Protein AF-A0A7C4J612-F1 (afdb_monomer)

Nearest PDB structures (foldseek):
  5kax-assembly1_A  TM=9.156E-01  e=4.003E-08  Chlorobaculum tepidum TLS
  6xl6-assembly1_H  TM=8.401E-01  e=2.993E-06  Escherichia coli
  2kcu-assembly1_A  TM=8.187E-01  e=3.960E-06  Chlorobaculum tepidum
  6wl5-assembly4_D  TM=8.523E-01  e=1.027E-05  Escherichia coli
  1xmb-assembly1_A  TM=2.206E-01  e=1.118E+00  Arabidopsis thaliana

Solvent-accessible surface area (backbone atoms only — not comparable to full-atom values): 7066 Å² total; per-residue (Å²): 134,87,76,68,66,46,79,42,83,41,75,61,36,36,24,44,31,36,77,50,73,44,29,65,89,48,40,71,60,54,50,54,51,52,52,51,55,50,51,56,47,37,58,75,69,72,53,52,73,54,55,70,71,51,74,47,72,79,55,87,44,61,75,58,25,40,34,39,41,34,32,32,26,65,59,86,56,86,56,60,94,73,39,36,55,52,60,50,77,50,46,82,42,78,47,67,78,81,88,73,63,77,92,66,44,60,68,51,53,54,52,41,54,51,51,47,66,78,72,106

Foldseek 3Di:
DDWDKDKDWDAKFKKKKFKAKAAQVCVVVVLVVRAVVQVVVCVVQVWAFPDDKDKDWPDDPNGITTIITTTGTPDFDCADDRIHMDMDHTDIDIDTDDDDDPVPCVVVVVNSVVVVVVVD

Secondary structure (DSSP, 8-state):
----EEEEEE--EEEEEEEEEE-GGGHHHHHHHHHHHHHHHHHHTT--B-S--EEEES---TTSEEEEEEEEBSS-----TT-EEEEEPPEEEEEE---S-GGG-HHHHHHHHHHHHHT-

Structure (mmCIF, N/CA/C/O backbone):
data_AF-A0A7C4J612-F1
#
_entry.id   AF-A0A7C4J612-F1
#
loop_
_atom_site.group_PDB
_atom_site.id
_atom_site.type_symbol
_atom_site.label_atom_id
_atom_site.label_alt_id
_atom_site.label_comp_id
_atom_site.label_asym_id
_atom_site.label_entity_id
_atom_site.label_seq_id
_atom_site.pdbx_PDB_ins_code
_atom_site.Cartn_x
_atom_site.Cartn_y
_atom_site.Cartn_z
_atom_site.occupancy
_atom_site.B_iso_or_equiv
_atom_site.auth_seq_id
_atom_site.auth_comp_id
_atom_site.auth_asym_id
_atom_site.auth_atom_id
_atom_site.pdbx_PDB_model_num
ATOM 1 N N . MET A 1 1 ? 7.933 5.008 -22.970 1.00 58.34 1 MET A N 1
ATOM 2 C CA . MET A 1 1 ? 7.679 5.836 -21.772 1.00 58.34 1 MET A CA 1
ATOM 3 C C . MET A 1 1 ? 8.985 5.878 -20.999 1.00 58.34 1 MET A C 1
ATOM 5 O O . MET A 1 1 ? 9.512 4.805 -20.741 1.00 58.34 1 MET A O 1
ATOM 9 N N . ASN A 1 2 ? 9.549 7.053 -20.709 1.00 79.31 2 ASN A N 1
ATOM 10 C CA . ASN A 1 2 ? 10.699 7.132 -19.802 1.00 79.31 2 ASN A CA 1
ATOM 11 C C . ASN A 1 2 ? 10.156 7.238 -18.381 1.00 79.31 2 ASN A C 1
ATOM 13 O O . ASN A 1 2 ? 9.515 8.232 -18.045 1.00 79.31 2 ASN A O 1
ATOM 17 N N . TYR A 1 3 ? 10.380 6.206 -17.575 1.00 89.88 3 TYR A N 1
ATOM 18 C CA . TYR A 1 3 ? 10.047 6.245 -16.159 1.00 89.88 3 TYR A CA 1
ATOM 19 C C . TYR A 1 3 ? 11.073 7.085 -15.410 1.00 89.88 3 TYR A C 1
ATOM 21 O O . TYR A 1 3 ? 12.276 6.861 -15.530 1.00 89.88 3 TYR A O 1
ATOM 29 N N . GLN A 1 4 ? 10.585 8.051 -14.639 1.00 91.44 4 GLN A N 1
ATOM 30 C CA . GLN A 1 4 ? 11.400 8.800 -13.693 1.00 91.44 4 GLN A CA 1
ATOM 31 C C . GLN A 1 4 ? 11.320 8.079 -12.351 1.00 91.44 4 GLN A C 1
ATOM 33 O O . GLN A 1 4 ? 10.266 8.069 -11.716 1.00 91.44 4 GLN A O 1
ATOM 38 N N . CYS A 1 5 ? 12.415 7.418 -11.981 1.00 94.62 5 CYS A N 1
ATOM 39 C CA . CYS A 1 5 ? 12.563 6.798 -10.671 1.00 94.62 5 CYS A CA 1
ATOM 40 C C . CYS A 1 5 ? 13.256 7.780 -9.726 1.00 94.62 5 CYS A C 1
ATOM 42 O O . CYS A 1 5 ? 14.137 8.530 -10.146 1.00 94.62 5 CYS A O 1
ATOM 44 N N . GLU A 1 6 ? 12.868 7.764 -8.459 1.00 95.00 6 GLU A N 1
ATOM 45 C CA . GLU A 1 6 ? 13.437 8.635 -7.432 1.00 95.00 6 GLU A CA 1
ATOM 46 C C . GLU A 1 6 ? 13.484 7.926 -6.078 1.00 95.00 6 GLU A C 1
ATOM 48 O O . GLU A 1 6 ? 12.622 7.096 -5.777 1.00 95.00 6 GLU A O 1
ATOM 53 N N . ILE A 1 7 ? 14.472 8.271 -5.250 1.00 94.56 7 ILE A N 1
ATOM 54 C CA . ILE A 1 7 ? 14.498 7.890 -3.836 1.00 94.56 7 ILE A CA 1
ATOM 55 C C . ILE A 1 7 ? 13.742 8.948 -3.037 1.00 94.56 7 ILE A C 1
ATOM 57 O O . ILE A 1 7 ? 14.025 10.140 -3.14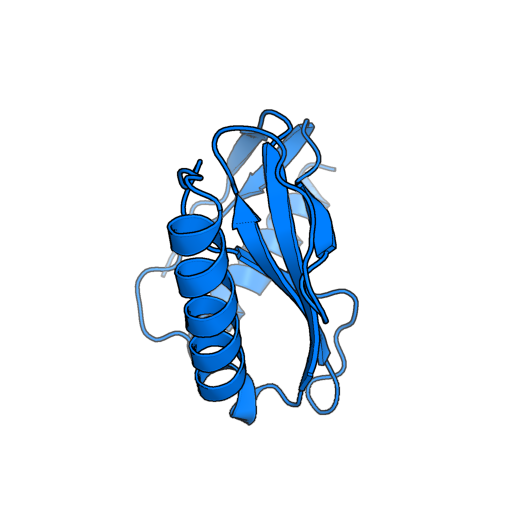8 1.00 94.56 7 ILE A O 1
ATOM 61 N N . LYS A 1 8 ? 12.809 8.505 -2.198 1.00 93.50 8 LYS A N 1
ATOM 62 C CA . LYS A 1 8 ? 12.090 9.349 -1.245 1.00 93.50 8 LYS A CA 1
ATOM 63 C C . LYS A 1 8 ? 12.287 8.843 0.167 1.00 93.50 8 LYS A C 1
ATOM 65 O O . LYS A 1 8 ? 12.385 7.641 0.395 1.00 93.50 8 LYS A O 1
ATOM 70 N N . GLU A 1 9 ? 12.294 9.770 1.113 1.00 94.25 9 GLU A N 1
ATOM 71 C CA . GLU A 1 9 ? 12.140 9.438 2.521 1.00 94.25 9 GLU A CA 1
ATOM 72 C C . GLU A 1 9 ? 10.646 9.324 2.839 1.00 94.25 9 GLU A C 1
ATOM 74 O O . GLU A 1 9 ? 9.855 10.220 2.535 1.00 94.25 9 GLU A O 1
ATOM 79 N N . GLN A 1 10 ? 10.252 8.201 3.429 1.00 93.00 10 GLN A N 1
ATOM 80 C CA . GLN A 1 10 ? 8.888 7.928 3.855 1.00 93.00 10 GLN A CA 1
ATOM 81 C C . GLN A 1 10 ? 8.867 7.725 5.368 1.00 93.00 10 GLN A C 1
ATOM 83 O O . GLN A 1 10 ? 9.645 6.948 5.914 1.00 93.00 10 GLN A O 1
ATOM 88 N N . ALA A 1 11 ? 7.953 8.404 6.060 1.00 94.00 11 ALA A N 1
ATOM 89 C CA . ALA A 1 11 ? 7.691 8.122 7.465 1.00 94.00 11 ALA A CA 1
ATOM 90 C C . ALA A 1 11 ? 6.956 6.781 7.615 1.00 94.00 11 ALA A C 1
ATOM 92 O O . ALA A 1 11 ? 6.136 6.416 6.765 1.00 94.00 11 ALA A O 1
ATOM 93 N N . ALA A 1 12 ? 7.215 6.077 8.720 1.00 95.50 12 ALA A N 1
ATOM 94 C CA . ALA A 1 12 ? 6.454 4.884 9.071 1.00 95.50 12 ALA A CA 1
ATOM 95 C C . ALA A 1 12 ? 4.969 5.235 9.237 1.00 95.50 12 ALA A C 1
ATOM 97 O O . ALA A 1 12 ? 4.630 6.254 9.841 1.00 95.50 12 ALA A O 1
ATOM 98 N N . GLN A 1 13 ? 4.088 4.391 8.703 1.00 96.38 13 GLN A N 1
ATOM 99 C CA . GLN A 1 13 ? 2.642 4.620 8.715 1.00 96.38 13 GLN A CA 1
ATOM 100 C C . GLN A 1 13 ? 1.935 3.399 9.294 1.00 96.38 13 GLN A C 1
ATOM 102 O O . GLN A 1 13 ? 2.173 2.300 8.794 1.00 96.38 13 GLN A O 1
ATOM 107 N N . PRO A 1 14 ? 1.068 3.546 10.312 1.00 97.88 14 PRO A N 1
ATOM 108 C CA . PRO A 1 14 ? 0.253 2.432 10.774 1.00 97.88 14 PRO A CA 1
ATOM 109 C C . PRO A 1 14 ? -0.734 2.032 9.676 1.00 97.88 14 PRO A C 1
ATOM 111 O O . PRO A 1 14 ? -1.259 2.880 8.952 1.00 97.88 14 PRO A O 1
ATOM 114 N N . THR A 1 15 ? -0.990 0.736 9.551 1.00 98.44 15 THR A N 1
ATOM 115 C CA . THR A 1 15 ? -1.865 0.183 8.517 1.00 98.44 15 THR A CA 1
ATOM 116 C C . THR A 1 15 ? -2.912 -0.743 9.102 1.00 98.44 15 THR A C 1
ATOM 118 O O . THR A 1 15 ? -2.740 -1.321 10.177 1.00 98.44 15 THR A O 1
ATOM 121 N N . LEU A 1 16 ? -3.989 -0.917 8.342 1.00 98.56 16 LEU A N 1
ATOM 122 C CA . LEU A 1 16 ? -4.820 -2.108 8.402 1.00 98.56 16 LEU A CA 1
ATOM 123 C C . LEU A 1 16 ? -4.710 -2.833 7.068 1.00 98.56 16 LEU A C 1
ATOM 125 O O . LEU A 1 16 ? -4.852 -2.213 6.010 1.00 98.56 16 LEU A O 1
ATOM 129 N N . SER A 1 17 ? -4.464 -4.135 7.121 1.00 98.50 17 SER A N 1
ATOM 130 C CA . SER A 1 17 ? -4.268 -4.951 5.929 1.00 98.50 17 SER A CA 1
ATOM 131 C C . SER A 1 17 ? -4.817 -6.363 6.099 1.00 98.50 17 SER A C 1
ATOM 133 O O . SER A 1 17 ? -5.092 -6.837 7.205 1.00 98.50 17 SER A O 1
ATOM 135 N N . ILE A 1 18 ? -5.004 -7.039 4.969 1.00 98.50 18 ILE A N 1
ATOM 136 C CA . ILE A 1 18 ? -5.306 -8.464 4.895 1.00 98.50 18 ILE A CA 1
ATOM 137 C C . ILE A 1 18 ? -4.186 -9.122 4.097 1.00 98.50 18 ILE A C 1
ATOM 139 O O . ILE A 1 18 ? -3.864 -8.686 2.988 1.00 98.50 18 ILE A O 1
ATOM 143 N N . ARG A 1 19 ? -3.619 -10.196 4.654 1.00 97.94 19 ARG A N 1
ATOM 144 C CA . ARG A 1 19 ? -2.678 -11.060 3.940 1.00 97.94 19 ARG A CA 1
ATOM 145 C C . ARG A 1 19 ? -3.427 -12.195 3.255 1.00 97.94 19 ARG A C 1
ATOM 147 O O . ARG A 1 19 ? -4.213 -12.893 3.898 1.00 97.94 19 ARG A O 1
ATOM 154 N N . THR A 1 20 ? -3.208 -12.364 1.959 1.00 97.12 20 THR A N 1
ATOM 155 C CA . THR A 1 20 ? -3.915 -13.340 1.122 1.00 97.12 20 THR A CA 1
ATOM 156 C C . THR A 1 20 ? -3.009 -13.880 0.024 1.00 97.12 20 THR A C 1
ATOM 158 O O . THR A 1 20 ? -1.918 -13.361 -0.199 1.00 97.12 20 THR A O 1
ATOM 161 N N . ARG A 1 21 ? -3.481 -14.919 -0.672 1.00 97.50 21 ARG A N 1
ATOM 162 C CA . ARG A 1 21 ? -2.866 -15.405 -1.904 1.00 97.50 21 ARG A CA 1
ATOM 163 C C . ARG A 1 21 ? -3.813 -15.343 -3.091 1.00 97.50 21 ARG A C 1
ATOM 165 O O . ARG A 1 21 ? -5.015 -15.542 -2.905 1.00 97.50 21 ARG A O 1
ATOM 172 N N . ALA A 1 22 ? -3.287 -15.023 -4.271 1.00 96.38 22 ALA A N 1
ATOM 173 C CA . ALA A 1 22 ? -4.053 -14.966 -5.518 1.00 96.38 22 ALA A CA 1
ATOM 174 C C . ALA A 1 22 ? -3.145 -15.038 -6.756 1.00 96.38 22 ALA A C 1
ATOM 176 O O . ALA A 1 22 ? -2.004 -14.584 -6.720 1.00 96.38 22 ALA A O 1
ATOM 177 N N . ALA A 1 23 ? -3.675 -15.527 -7.878 1.00 95.31 23 ALA A N 1
ATOM 178 C CA . ALA A 1 23 ? -3.010 -15.387 -9.169 1.00 95.31 23 ALA A CA 1
ATOM 179 C C . ALA A 1 23 ? -3.084 -13.933 -9.668 1.00 95.31 23 ALA A C 1
ATOM 181 O O . ALA A 1 23 ? -4.027 -13.197 -9.360 1.00 95.31 23 ALA A O 1
ATOM 182 N N . VAL A 1 24 ? -2.123 -13.525 -10.500 1.00 91.06 24 VAL A N 1
ATOM 183 C CA . VAL A 1 24 ? -2.019 -12.154 -11.035 1.00 91.06 24 VAL A CA 1
ATOM 184 C C . VAL A 1 24 ? -3.293 -11.692 -11.761 1.00 91.06 24 VAL A C 1
ATOM 186 O O . VAL A 1 24 ? -3.691 -10.531 -11.673 1.00 91.06 24 VAL A O 1
ATOM 189 N N . GLN A 1 25 ? -3.971 -12.614 -12.444 1.00 91.19 25 GLN A N 1
ATOM 190 C CA . GLN A 1 25 ? -5.214 -12.364 -13.180 1.00 91.19 25 GLN A CA 1
ATOM 191 C C . GLN A 1 25 ? -6.416 -12.047 -12.274 1.00 91.19 25 GLN A C 1
ATOM 193 O O . GLN A 1 25 ? -7.335 -11.351 -12.703 1.00 91.19 25 GLN A O 1
ATOM 198 N N . ASP A 1 26 ? -6.384 -12.504 -11.020 1.00 93.94 26 ASP A N 1
ATOM 199 C CA . ASP A 1 26 ? -7.472 -12.344 -10.053 1.00 93.94 26 ASP A CA 1
ATOM 200 C C . ASP A 1 26 ? -7.275 -11.106 -9.160 1.00 93.94 26 ASP A C 1
ATOM 202 O O . ASP A 1 26 ? -8.179 -10.721 -8.411 1.00 93.94 26 ASP A O 1
ATOM 206 N N . LEU A 1 27 ? -6.116 -10.435 -9.259 1.00 91.88 27 LEU A N 1
ATOM 207 C CA . LEU A 1 27 ? -5.770 -9.269 -8.440 1.00 91.88 27 LEU A CA 1
ATOM 208 C C . LEU A 1 27 ? -6.827 -8.161 -8.460 1.00 91.88 27 LEU A C 1
ATOM 210 O O . LEU A 1 27 ? -7.153 -7.681 -7.374 1.00 91.88 27 LEU A O 1
ATOM 214 N N . PRO A 1 28 ? -7.411 -7.752 -9.608 1.00 91.19 28 PRO A N 1
ATOM 215 C CA . PRO A 1 28 ? -8.408 -6.682 -9.605 1.00 91.19 28 PRO A CA 1
ATOM 216 C C . PRO A 1 28 ? -9.620 -7.011 -8.725 1.00 91.19 28 PRO A C 1
ATOM 218 O O . PRO A 1 28 ? -10.116 -6.152 -7.996 1.00 91.19 28 PRO A O 1
ATOM 221 N N . GLN A 1 29 ? -10.070 -8.269 -8.754 1.00 94.25 29 GLN A N 1
ATOM 222 C CA . GLN A 1 29 ? -11.193 -8.732 -7.949 1.00 94.25 29 GLN A CA 1
ATOM 223 C C . GLN A 1 29 ? -10.809 -8.833 -6.469 1.00 94.25 29 GLN A C 1
ATOM 225 O O . GLN A 1 29 ? -11.528 -8.308 -5.617 1.00 94.25 29 GLN A O 1
ATOM 230 N N . VAL A 1 30 ? -9.676 -9.472 -6.160 1.00 95.50 30 VAL A N 1
ATOM 231 C CA . VAL A 1 30 ? -9.207 -9.660 -4.778 1.00 95.50 30 VAL A CA 1
ATOM 232 C C . VAL A 1 30 ? -8.945 -8.315 -4.099 1.00 95.50 30 VAL A C 1
ATOM 234 O O . VAL A 1 30 ? -9.408 -8.092 -2.982 1.00 95.50 30 VAL A O 1
ATOM 237 N N . MET A 1 31 ? -8.268 -7.388 -4.781 1.00 95.00 31 MET A N 1
ATOM 238 C CA . MET A 1 31 ? -8.003 -6.047 -4.258 1.00 95.00 31 MET A CA 1
ATOM 239 C C . MET A 1 31 ? -9.296 -5.276 -4.001 1.00 95.00 31 MET A C 1
ATOM 241 O O . MET A 1 31 ? -9.459 -4.718 -2.921 1.00 95.00 31 MET A O 1
ATOM 245 N N . GLY A 1 32 ? -10.244 -5.286 -4.946 1.00 95.44 32 GLY A N 1
ATOM 246 C CA . GLY A 1 32 ? -11.532 -4.610 -4.770 1.00 95.44 32 GLY A CA 1
ATOM 247 C C . GLY A 1 32 ? -12.310 -5.121 -3.552 1.00 95.44 32 GLY A C 1
ATOM 248 O O . GLY A 1 32 ? -12.842 -4.324 -2.779 1.00 95.44 32 GLY A O 1
ATOM 249 N N . GLN A 1 33 ? -12.324 -6.441 -3.340 1.00 96.50 33 GLN A N 1
ATOM 250 C CA . GLN A 1 33 ? -12.960 -7.058 -2.174 1.00 96.50 33 GLN A CA 1
ATOM 251 C C . GLN A 1 33 ? -12.272 -6.659 -0.864 1.00 96.50 33 GLN A C 1
ATOM 253 O O . GLN A 1 33 ? -12.944 -6.206 0.063 1.00 96.50 33 GLN A O 1
ATOM 258 N N . VAL A 1 34 ? -10.941 -6.780 -0.795 1.00 97.44 34 VAL A N 1
ATOM 259 C CA . VAL A 1 34 ? -10.170 -6.441 0.411 1.00 97.44 34 VAL A CA 1
ATOM 260 C C . VAL A 1 34 ? -10.289 -4.955 0.747 1.00 97.44 34 VAL A C 1
ATOM 262 O O . VAL A 1 34 ? -10.485 -4.606 1.911 1.00 97.44 34 VAL A O 1
ATOM 265 N N . PHE A 1 35 ? -10.225 -4.070 -0.252 1.00 97.31 35 PHE A N 1
ATOM 266 C CA . PHE A 1 35 ? -10.373 -2.638 -0.014 1.00 97.31 35 PHE A CA 1
ATOM 267 C C . PHE A 1 35 ? -11.754 -2.290 0.542 1.00 97.31 35 PHE A C 1
ATOM 269 O O . PHE A 1 35 ? -11.842 -1.493 1.473 1.00 97.31 35 PHE A O 1
ATOM 276 N N . GLY A 1 36 ? -12.816 -2.916 0.026 1.00 97.31 36 GLY A N 1
ATOM 277 C CA . GLY A 1 36 ? -14.166 -2.756 0.563 1.00 97.31 36 GLY A CA 1
ATOM 278 C C . GLY A 1 36 ? -14.291 -3.243 2.010 1.00 97.31 36 GLY A C 1
ATOM 279 O O . GLY A 1 36 ? -14.838 -2.523 2.844 1.00 97.31 36 GLY A O 1
ATOM 280 N N . GLU A 1 37 ? -13.743 -4.423 2.320 1.00 97.88 37 GLU A N 1
ATOM 281 C CA . GLU A 1 37 ? -13.764 -5.016 3.669 1.00 97.88 37 GLU A CA 1
ATOM 282 C C . GLU A 1 37 ? -13.074 -4.097 4.693 1.00 97.88 37 GLU A C 1
ATOM 284 O O . GLU A 1 37 ? -13.648 -3.768 5.734 1.00 97.88 37 GLU A O 1
ATOM 289 N N . ILE A 1 38 ? -11.870 -3.611 4.371 1.00 97.88 38 ILE A N 1
ATOM 290 C CA . ILE A 1 38 ? -11.114 -2.720 5.260 1.00 97.88 38 ILE A CA 1
ATOM 291 C C . ILE A 1 38 ? -11.801 -1.361 5.383 1.00 97.88 38 ILE A C 1
ATOM 293 O O . ILE A 1 38 ? -11.871 -0.821 6.486 1.00 97.88 38 ILE A O 1
ATOM 297 N N . ALA A 1 39 ? -12.337 -0.809 4.292 1.00 97.44 39 ALA A N 1
ATOM 298 C CA . ALA A 1 39 ? -12.976 0.498 4.342 1.00 97.44 39 ALA A CA 1
ATOM 299 C C . ALA A 1 39 ? -14.224 0.513 5.229 1.00 97.44 39 ALA A C 1
ATOM 301 O O . ALA A 1 39 ? -14.367 1.402 6.068 1.00 97.44 39 ALA A O 1
ATOM 302 N N . GLN A 1 40 ? -15.067 -0.514 5.111 1.00 97.69 40 GLN A N 1
ATOM 303 C CA . GLN A 1 40 ? -16.228 -0.690 5.984 1.00 97.69 40 GLN A CA 1
ATOM 304 C C . GLN A 1 40 ? -15.817 -0.847 7.451 1.00 97.69 40 GLN A C 1
ATOM 306 O O . GLN A 1 40 ? -16.480 -0.327 8.348 1.00 97.69 40 GLN A O 1
ATOM 311 N N . TYR A 1 41 ? -14.721 -1.561 7.714 1.00 98.19 41 TYR A N 1
ATOM 312 C CA . TYR A 1 41 ? -14.218 -1.724 9.072 1.00 98.19 41 TYR A CA 1
ATOM 313 C C . TYR A 1 41 ? -13.676 -0.416 9.663 1.00 98.19 41 TYR A C 1
ATOM 315 O O . TYR A 1 41 ? -14.030 -0.077 10.790 1.00 98.19 41 TYR A O 1
ATOM 323 N N . VAL A 1 42 ? -12.867 0.337 8.910 1.00 97.50 42 VAL A N 1
ATOM 324 C CA . VAL A 1 42 ? -12.332 1.639 9.348 1.00 97.50 42 VAL A CA 1
ATOM 325 C C . VAL A 1 42 ? -13.471 2.592 9.700 1.00 97.50 42 VAL A C 1
ATOM 327 O O . VAL A 1 42 ? -13.430 3.213 10.760 1.00 97.50 42 VAL A O 1
ATOM 330 N N . GLU A 1 43 ? -14.512 2.657 8.867 1.00 96.44 43 GLU A N 1
ATOM 331 C CA . GLU A 1 43 ? -15.704 3.468 9.132 1.00 96.44 43 GLU A CA 1
ATOM 332 C C . GLU A 1 43 ? -16.417 3.032 10.422 1.00 96.44 43 GLU A C 1
ATOM 334 O O . GLU A 1 43 ? -16.651 3.851 11.313 1.00 96.44 43 GLU A O 1
ATOM 339 N N . ARG A 1 44 ? -16.696 1.729 10.579 1.00 96.94 44 ARG A N 1
ATOM 340 C CA . ARG A 1 44 ? -17.330 1.169 11.788 1.00 96.94 44 ARG A CA 1
ATOM 341 C C . ARG A 1 44 ? -16.518 1.413 13.061 1.00 96.94 44 ARG A C 1
ATOM 343 O O . ARG A 1 44 ? -17.101 1.594 14.127 1.00 96.94 44 ARG A O 1
ATOM 350 N N . ALA A 1 45 ? -15.192 1.389 12.959 1.00 95.62 45 ALA A N 1
ATOM 351 C CA . ALA A 1 45 ? -14.278 1.622 14.070 1.00 95.62 45 ALA A CA 1
ATOM 352 C C . ALA A 1 45 ? -14.109 3.117 14.412 1.00 95.62 45 ALA A C 1
ATOM 354 O O . ALA A 1 45 ? -13.379 3.441 15.348 1.00 95.62 45 ALA A O 1
ATOM 355 N N . GLY A 1 46 ? -14.753 4.031 13.669 1.00 95.94 46 GLY A N 1
ATOM 356 C CA . GLY A 1 46 ? -14.584 5.479 13.835 1.00 95.94 46 GLY A CA 1
ATOM 357 C C . GLY A 1 46 ? -13.193 5.977 13.428 1.00 95.94 46 GLY A C 1
ATOM 358 O O . GLY A 1 46 ? -12.742 7.019 13.901 1.00 95.94 46 GLY A O 1
ATOM 359 N N . GLY A 1 47 ? -12.493 5.207 12.595 1.00 96.06 47 GLY A N 1
ATOM 360 C CA . GLY A 1 47 ? -11.150 5.502 12.124 1.00 96.06 47 GLY A CA 1
ATOM 361 C C . GLY A 1 47 ? -11.122 6.460 10.936 1.00 96.06 47 GLY A C 1
ATOM 362 O O . GLY A 1 47 ? -12.137 6.779 10.321 1.00 96.06 47 GLY A O 1
ATOM 363 N N . GLN A 1 48 ? -9.915 6.898 10.583 1.00 97.44 48 GLN A N 1
ATOM 364 C CA . GLN A 1 48 ? -9.656 7.714 9.399 1.00 97.44 48 GLN A CA 1
ATOM 365 C C . GLN A 1 48 ? -8.506 7.105 8.602 1.00 97.44 48 GLN A C 1
ATOM 367 O O . GLN A 1 48 ? -7.543 6.597 9.181 1.00 97.44 48 GLN A O 1
ATOM 372 N N . PHE A 1 49 ? -8.588 7.176 7.276 1.00 97.56 49 PHE A N 1
ATOM 373 C CA . PHE A 1 49 ? -7.474 6.791 6.416 1.00 97.56 49 PHE A CA 1
ATOM 374 C C . PHE A 1 49 ? -6.338 7.807 6.518 1.00 97.56 49 PHE A C 1
ATOM 376 O O . PHE A 1 49 ? -6.568 9.014 6.548 1.00 97.56 49 PHE A O 1
ATOM 383 N N . GLY A 1 50 ? -5.110 7.299 6.558 1.00 95.94 50 GLY A N 1
ATOM 384 C CA . GLY A 1 50 ? -3.882 8.094 6.571 1.00 95.94 50 GLY A CA 1
ATOM 385 C C . GLY A 1 50 ? -3.276 8.301 5.181 1.00 95.94 50 GLY A C 1
ATOM 386 O O . G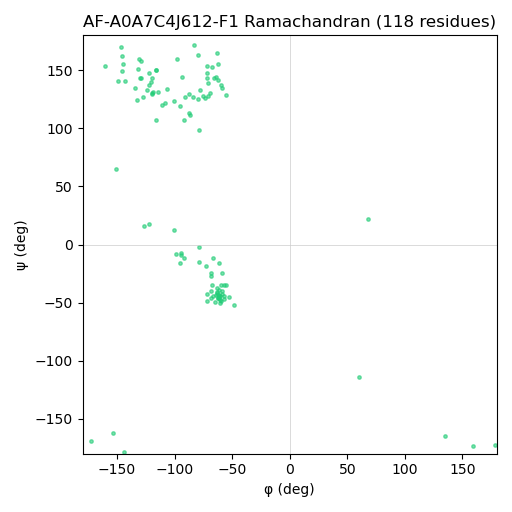LY A 1 50 ? -2.339 9.079 5.038 1.00 95.94 50 GLY A O 1
ATOM 387 N N . GLY A 1 51 ? -3.786 7.615 4.153 1.00 94.88 51 GLY A N 1
ATOM 388 C CA . GLY A 1 51 ? -3.232 7.676 2.805 1.00 94.88 51 GLY A CA 1
ATOM 389 C C . GLY A 1 51 ? -3.948 6.771 1.805 1.00 94.88 51 GLY A C 1
ATOM 390 O O . GLY A 1 51 ? -4.988 6.181 2.101 1.00 94.88 51 GLY A O 1
ATOM 391 N N . ALA A 1 52 ? -3.376 6.682 0.604 1.00 94.81 52 ALA A N 1
ATOM 392 C CA . ALA A 1 52 ? -3.864 5.822 -0.472 1.00 94.81 52 ALA A CA 1
ATOM 393 C C . ALA A 1 52 ? -3.699 4.325 -0.130 1.00 94.81 52 ALA A C 1
ATOM 395 O O . ALA A 1 52 ? -2.787 3.976 0.624 1.00 94.81 52 ALA A O 1
ATOM 396 N N . PRO A 1 53 ? -4.539 3.432 -0.689 1.00 96.69 53 PRO A N 1
ATOM 397 C CA . PRO A 1 53 ? -4.372 1.994 -0.512 1.00 96.69 53 PRO A CA 1
ATOM 398 C C . PRO A 1 53 ? -3.043 1.498 -1.086 1.00 96.69 53 PRO A C 1
ATOM 400 O O . PRO A 1 53 ? -2.498 2.078 -2.027 1.00 96.69 53 PRO A O 1
ATOM 403 N N . PHE A 1 54 ? -2.559 0.377 -0.558 1.00 96.56 54 PHE A N 1
ATOM 404 C CA . PHE A 1 54 ? -1.352 -0.290 -1.032 1.00 96.56 54 PHE A CA 1
ATOM 405 C C . PHE A 1 54 ? -1.578 -1.789 -1.250 1.00 96.56 54 PHE A C 1
ATOM 407 O O . PHE A 1 54 ? -2.487 -2.398 -0.680 1.00 96.56 54 PHE A O 1
ATOM 414 N N . ALA A 1 55 ? -0.698 -2.376 -2.060 1.00 95.75 55 ALA A N 1
ATOM 415 C CA . ALA A 1 55 ? -0.499 -3.812 -2.166 1.00 95.75 55 ALA A CA 1
ATOM 416 C C . ALA A 1 55 ? 1.006 -4.106 -2.104 1.00 95.75 55 ALA A C 1
ATOM 418 O O . ALA A 1 55 ? 1.777 -3.553 -2.890 1.00 95.75 55 ALA A O 1
ATOM 419 N N . ALA A 1 56 ? 1.417 -4.953 -1.166 1.00 95.56 56 ALA A N 1
ATOM 420 C CA . ALA A 1 56 ? 2.780 -5.438 -1.013 1.00 95.56 56 ALA A CA 1
ATOM 421 C C . ALA A 1 56 ? 2.866 -6.899 -1.466 1.00 95.56 56 ALA A C 1
ATOM 423 O O . ALA A 1 56 ? 2.026 -7.717 -1.097 1.00 95.56 56 ALA A O 1
ATOM 424 N N . TYR A 1 57 ? 3.888 -7.213 -2.258 1.00 94.81 57 TYR A N 1
ATOM 425 C CA . TYR A 1 57 ? 4.126 -8.534 -2.838 1.00 94.81 57 TYR A CA 1
ATOM 426 C C . TYR A 1 57 ? 5.325 -9.173 -2.130 1.00 94.81 57 TYR A C 1
ATOM 428 O O . TYR A 1 57 ? 6.412 -8.597 -2.128 1.00 94.81 57 TYR A O 1
ATOM 436 N N . TYR A 1 58 ? 5.138 -10.348 -1.527 1.00 95.50 58 TYR A N 1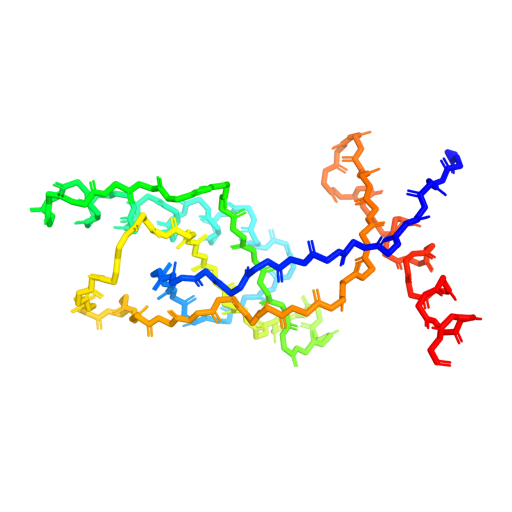
ATOM 437 C CA . TYR A 1 58 ? 6.184 -11.064 -0.777 1.00 95.50 58 TYR A CA 1
ATOM 438 C C . TYR A 1 58 ? 6.872 -12.170 -1.580 1.00 95.50 58 TYR A C 1
ATOM 440 O O . TYR A 1 58 ? 7.860 -12.744 -1.125 1.00 95.50 58 TYR A O 1
ATOM 448 N N . ASN A 1 59 ? 6.362 -12.480 -2.767 1.00 95.25 59 ASN A N 1
ATOM 449 C CA . ASN A 1 59 ? 6.958 -13.413 -3.713 1.00 95.25 59 ASN A CA 1
ATOM 450 C C . ASN A 1 59 ? 6.728 -12.921 -5.154 1.00 95.25 59 ASN A C 1
ATOM 452 O O . ASN A 1 59 ? 6.139 -11.866 -5.379 1.00 95.25 59 ASN A O 1
ATOM 456 N N . MET A 1 60 ? 7.207 -13.705 -6.123 1.00 89.38 60 MET A N 1
ATOM 457 C CA . MET A 1 60 ? 7.075 -13.434 -7.561 1.00 89.38 60 MET A CA 1
ATOM 458 C C . MET A 1 60 ? 6.373 -14.580 -8.311 1.00 89.38 60 MET A C 1
ATOM 460 O O . MET A 1 60 ? 6.494 -14.689 -9.530 1.00 89.38 60 MET A O 1
ATOM 464 N N . ASP A 1 61 ? 5.664 -15.461 -7.596 1.00 94.44 61 ASP A N 1
ATOM 465 C CA . ASP A 1 61 ? 4.898 -16.546 -8.217 1.00 94.44 61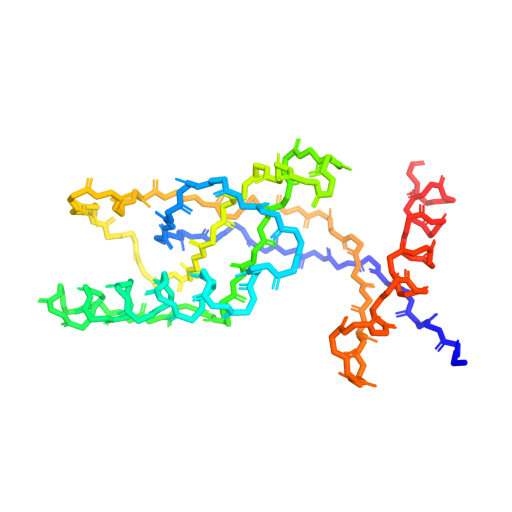 ASP A CA 1
ATOM 466 C C . ASP A 1 61 ? 3.583 -15.996 -8.776 1.00 94.44 61 ASP A C 1
ATOM 468 O O . ASP A 1 61 ? 2.615 -15.813 -8.046 1.00 94.44 61 ASP A O 1
ATOM 472 N N . MET A 1 62 ? 3.547 -15.727 -10.081 1.00 91.00 62 MET A N 1
ATOM 473 C CA . MET A 1 62 ? 2.402 -15.098 -10.753 1.00 91.00 62 MET A CA 1
ATOM 474 C C . MET A 1 62 ? 1.105 -15.919 -10.678 1.00 91.00 62 MET A C 1
ATOM 476 O O . MET A 1 62 ? 0.030 -15.367 -10.921 1.00 91.00 62 MET A O 1
ATOM 480 N N . GLN A 1 63 ? 1.185 -17.207 -10.336 1.00 95.50 63 GLN A N 1
ATOM 481 C CA . GLN A 1 63 ? 0.024 -18.080 -10.167 1.00 95.50 63 GLN A CA 1
ATOM 482 C C . GLN A 1 63 ? -0.436 -18.182 -8.703 1.00 95.50 63 GLN A C 1
ATOM 484 O O . GLN A 1 63 ? -1.564 -18.609 -8.467 1.00 95.50 63 GLN A O 1
ATOM 489 N N . ASP A 1 64 ? 0.399 -17.777 -7.741 1.00 96.62 64 ASP A N 1
ATOM 490 C CA . ASP A 1 64 ? 0.121 -17.827 -6.299 1.00 96.62 64 ASP A CA 1
ATOM 491 C C . ASP A 1 64 ? 0.879 -16.714 -5.547 1.00 96.62 64 ASP A C 1
ATOM 493 O O . ASP A 1 64 ? 1.790 -16.952 -4.745 1.00 96.62 64 ASP A O 1
ATOM 497 N N . LEU A 1 65 ? 0.535 -15.456 -5.832 1.00 96.94 65 LEU A N 1
ATOM 498 C CA . LEU A 1 65 ? 1.194 -14.303 -5.223 1.00 96.94 65 LEU A CA 1
ATOM 499 C C . LEU A 1 65 ? 0.830 -14.211 -3.739 1.00 96.94 65 LEU A C 1
ATOM 501 O O . LEU A 1 65 ? -0.348 -14.212 -3.403 1.00 96.94 65 LEU A O 1
ATOM 505 N N . ASP A 1 66 ? 1.821 -14.070 -2.858 1.00 97.88 66 ASP A N 1
ATOM 506 C CA . ASP A 1 66 ? 1.639 -13.746 -1.438 1.00 97.88 66 ASP A CA 1
ATOM 507 C C . ASP A 1 66 ? 1.568 -12.227 -1.280 1.00 97.88 66 ASP A C 1
ATOM 509 O O . ASP A 1 66 ? 2.545 -11.512 -1.519 1.00 97.88 66 ASP A O 1
ATOM 513 N N . LEU A 1 67 ? 0.381 -11.745 -0.921 1.00 96.69 67 LEU A N 1
ATOM 514 C CA . LEU A 1 67 ? -0.004 -10.344 -0.994 1.00 96.69 67 LEU A CA 1
ATOM 515 C C . LEU A 1 67 ? -0.427 -9.844 0.377 1.00 96.69 67 LEU A C 1
ATOM 517 O O . LEU A 1 67 ? -1.234 -10.480 1.054 1.00 96.69 67 LEU A O 1
ATOM 521 N N . GLU A 1 68 ? 0.013 -8.647 0.732 1.00 98.12 68 GLU A N 1
ATOM 522 C CA . GLU A 1 68 ? -0.622 -7.846 1.773 1.00 98.12 68 GLU A CA 1
ATOM 523 C C . GLU A 1 68 ? -1.292 -6.637 1.131 1.00 98.12 68 GLU A C 1
ATOM 525 O O . GLU A 1 68 ? -0.638 -5.828 0.479 1.00 98.12 68 GLU A O 1
ATOM 530 N N . ILE A 1 69 ? -2.606 -6.527 1.297 1.00 98.19 69 ILE A N 1
ATOM 531 C CA . ILE A 1 69 ? -3.421 -5.480 0.680 1.00 98.19 69 ILE A CA 1
ATOM 532 C C . ILE A 1 69 ? -4.081 -4.686 1.802 1.00 98.19 69 ILE A C 1
ATOM 534 O O . ILE A 1 69 ? -4.673 -5.276 2.709 1.00 98.19 69 ILE A O 1
ATOM 538 N N . GLY A 1 70 ? -3.982 -3.358 1.766 1.00 97.94 70 GLY A N 1
ATOM 539 C CA . GLY A 1 70 ? -4.473 -2.549 2.874 1.00 97.94 70 GLY A CA 1
ATOM 540 C C . GLY A 1 70 ? -4.477 -1.048 2.656 1.00 97.94 70 GLY A C 1
ATOM 541 O O . GLY A 1 70 ? -4.272 -0.552 1.550 1.00 97.94 70 GLY A O 1
ATOM 542 N N . PHE A 1 71 ? -4.711 -0.332 3.753 1.00 98.25 71 PHE A N 1
ATOM 543 C CA . PHE A 1 71 ? -4.684 1.125 3.821 1.00 98.25 71 PHE A CA 1
ATOM 544 C C . PHE A 1 71 ? -3.796 1.599 4.975 1.00 98.25 71 PHE A C 1
ATOM 546 O O . PHE A 1 71 ? -3.847 1.015 6.063 1.00 98.25 71 PHE A O 1
ATOM 553 N N . PRO A 1 72 ? -3.052 2.702 4.796 1.00 97.94 72 PRO A N 1
ATOM 554 C CA . PRO A 1 72 ? -2.589 3.509 5.912 1.00 97.94 72 PRO A CA 1
ATOM 555 C C . PRO A 1 72 ? -3.784 4.084 6.682 1.00 97.94 72 PRO A C 1
AT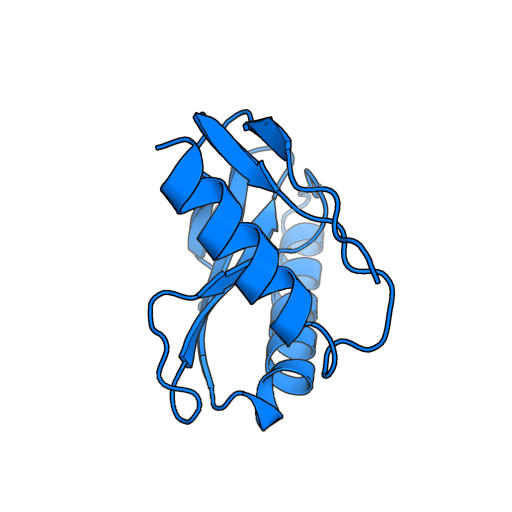OM 557 O O . PRO A 1 72 ? -4.773 4.522 6.086 1.00 97.94 72 PRO A O 1
ATOM 560 N N . VAL A 1 73 ? -3.682 4.133 8.006 1.00 98.12 73 VAL A N 1
ATOM 561 C CA . VAL A 1 73 ? -4.674 4.741 8.905 1.00 98.12 73 VAL A CA 1
ATOM 562 C C . VAL A 1 73 ? -4.054 5.929 9.640 1.00 98.12 73 VAL A C 1
ATOM 564 O O . VAL A 1 73 ? -2.848 5.971 9.856 1.00 98.12 73 VAL A O 1
ATOM 567 N N . ALA A 1 74 ? -4.857 6.931 9.997 1.00 97.00 74 ALA A N 1
ATOM 568 C CA . ALA A 1 74 ? -4.365 8.155 10.638 1.00 97.00 74 ALA A CA 1
ATOM 569 C C . ALA A 1 74 ? -3.839 7.908 12.065 1.00 97.00 74 ALA A C 1
ATOM 571 O O . ALA A 1 74 ? -2.970 8.629 12.550 1.00 97.00 74 ALA A O 1
ATOM 572 N N . ALA A 1 75 ? -4.355 6.872 12.729 1.00 96.31 75 ALA A N 1
ATOM 573 C CA . ALA A 1 75 ? -3.911 6.396 14.031 1.00 96.31 75 ALA A CA 1
ATOM 574 C C . ALA A 1 75 ? -4.025 4.863 14.088 1.00 96.31 75 ALA A C 1
ATOM 576 O O . ALA A 1 75 ? -4.848 4.301 13.361 1.00 96.31 75 ALA A O 1
ATOM 577 N N . PRO A 1 76 ? -3.239 4.173 14.937 1.00 96.62 76 PRO A N 1
ATOM 578 C CA . PRO A 1 76 ? -3.356 2.730 15.110 1.00 96.62 76 PRO A CA 1
ATOM 579 C C . PRO A 1 76 ? -4.781 2.316 15.491 1.00 96.62 76 PRO A C 1
ATOM 581 O O . PRO A 1 76 ? -5.353 2.833 16.450 1.00 96.62 76 PRO A O 1
ATOM 584 N N . LEU A 1 77 ? -5.329 1.355 14.753 1.00 96.19 77 LEU A N 1
ATOM 585 C CA . LEU A 1 77 ? -6.628 0.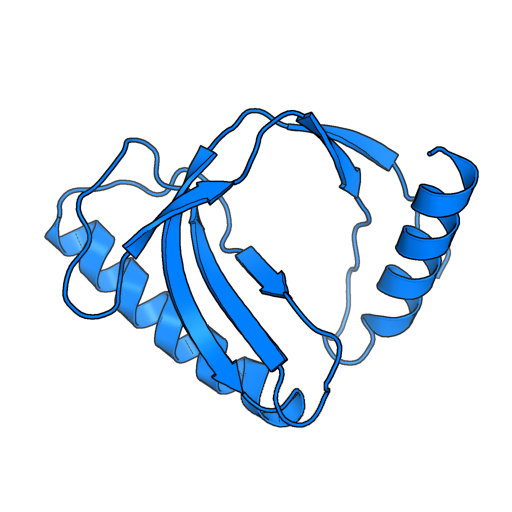742 15.017 1.00 96.19 77 LEU A CA 1
ATOM 586 C C . LEU A 1 77 ? -6.428 -0.745 15.331 1.00 96.19 77 LEU A C 1
ATOM 588 O O . LEU A 1 77 ? -5.477 -1.344 14.824 1.00 96.19 77 LEU A O 1
ATOM 592 N N . PRO A 1 78 ? -7.291 -1.367 16.154 1.00 96.62 78 PRO A N 1
ATOM 593 C CA . PRO A 1 78 ? -7.299 -2.820 16.285 1.00 96.62 78 PRO A CA 1
ATOM 594 C C . PRO A 1 78 ? -7.662 -3.484 14.945 1.00 96.62 78 PRO A C 1
ATOM 596 O O . PRO A 1 78 ? -8.148 -2.835 14.026 1.00 96.62 78 PRO A O 1
ATOM 599 N N . GLY A 1 79 ? -7.409 -4.787 14.826 1.00 96.00 79 GLY A N 1
ATOM 600 C CA . GLY A 1 79 ? -7.906 -5.594 13.708 1.00 96.00 79 GLY A CA 1
ATOM 601 C C . GLY A 1 79 ? -9.178 -6.356 14.080 1.00 96.00 79 GLY A C 1
ATOM 602 O O . GLY A 1 79 ? -9.426 -6.623 15.256 1.00 96.00 79 GLY A O 1
ATOM 603 N N . GLU A 1 80 ? -9.948 -6.774 13.077 1.00 96.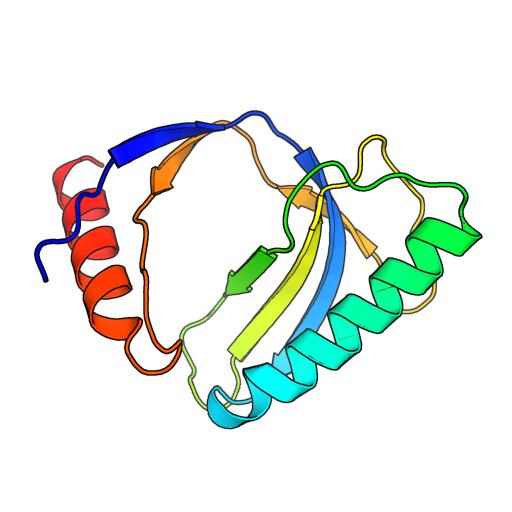62 80 GLU A N 1
ATOM 604 C CA . GLU A 1 80 ? -11.149 -7.605 13.228 1.00 96.62 80 GLU A CA 1
ATOM 605 C C . GLU A 1 80 ? -11.142 -8.732 12.187 1.00 96.62 80 GLU A C 1
ATOM 607 O O . GLU A 1 80 ? -10.847 -8.518 11.012 1.00 96.62 80 GLU A O 1
ATOM 612 N N . GLY A 1 81 ? -11.453 -9.961 12.610 1.00 96.62 81 GLY A N 1
ATOM 613 C CA . GLY A 1 81 ? -11.495 -11.112 11.706 1.00 96.62 81 GLY A CA 1
ATOM 614 C C . GLY A 1 81 ? -10.142 -11.378 11.039 1.00 96.62 81 GLY A C 1
ATOM 615 O O . GLY A 1 81 ? -9.183 -11.769 11.714 1.00 96.62 81 GLY A O 1
ATOM 616 N N . ARG A 1 82 ? -10.077 -11.195 9.713 1.00 97.44 82 ARG A N 1
ATOM 617 C CA . ARG A 1 82 ? -8.850 -11.335 8.908 1.00 97.44 82 ARG A CA 1
ATOM 618 C C . ARG A 1 82 ? -8.078 -10.027 8.740 1.00 97.44 82 ARG A C 1
ATOM 620 O O . ARG A 1 82 ? -6.932 -10.080 8.304 1.00 97.44 82 ARG A O 1
ATOM 627 N N . ILE A 1 83 ? -8.668 -8.891 9.109 1.00 98.38 83 ILE A N 1
ATOM 628 C CA . ILE A 1 83 ? -7.995 -7.594 9.116 1.00 98.38 83 ILE A CA 1
ATOM 629 C C . ILE A 1 83 ? -6.992 -7.594 10.265 1.00 98.38 83 ILE A C 1
ATOM 631 O O . ILE A 1 83 ? -7.327 -7.909 11.414 1.00 98.38 83 ILE A O 1
ATOM 635 N N . ARG A 1 84 ? -5.744 -7.254 9.958 1.00 98.44 84 ARG A N 1
ATOM 636 C CA . ARG A 1 84 ? -4.656 -7.173 10.928 1.00 98.44 84 ARG A CA 1
ATOM 637 C C . ARG A 1 84 ? -4.084 -5.756 10.959 1.00 98.44 84 ARG A C 1
ATOM 639 O O . ARG A 1 84 ? -3.946 -5.146 9.900 1.00 98.44 84 ARG A O 1
ATOM 646 N N . PRO A 1 85 ? -3.756 -5.231 12.152 1.00 97.88 85 PRO A N 1
ATOM 647 C CA . PRO A 1 85 ? -2.961 -4.024 12.256 1.00 97.88 85 PRO A CA 1
ATOM 648 C C . PRO A 1 85 ? -1.513 -4.311 11.872 1.00 97.88 85 PRO A C 1
ATOM 650 O O . PRO A 1 85 ? -0.973 -5.372 12.192 1.00 97.88 85 PRO A O 1
ATOM 653 N N . GLY A 1 86 ? -0.890 -3.345 11.215 1.00 96.94 86 GLY A N 1
ATOM 654 C CA . GLY A 1 86 ? 0.496 -3.417 10.780 1.00 96.94 86 GLY A CA 1
ATOM 655 C C . GLY A 1 86 ? 1.113 -2.032 10.649 1.00 96.94 86 GLY A C 1
ATOM 656 O O . GLY A 1 86 ? 0.604 -1.046 11.193 1.00 96.94 86 GLY A O 1
ATOM 657 N N . ALA A 1 87 ? 2.226 -1.962 9.925 1.00 96.25 87 ALA A N 1
ATOM 658 C CA . ALA A 1 87 ? 2.826 -0.700 9.536 1.00 96.25 87 ALA A CA 1
ATOM 659 C C . ALA A 1 87 ? 3.555 -0.828 8.197 1.00 96.25 87 ALA A C 1
ATOM 661 O O . ALA A 1 87 ? 4.259 -1.811 7.963 1.00 96.25 87 ALA A O 1
ATOM 662 N N . LEU A 1 88 ? 3.452 0.204 7.357 1.00 94.75 88 LEU A N 1
ATOM 663 C CA . LEU A 1 88 ? 4.442 0.429 6.310 1.00 94.75 88 LEU A CA 1
ATOM 664 C C . LEU A 1 88 ? 5.711 0.965 6.980 1.00 94.75 88 LEU A C 1
ATOM 666 O O . LEU A 1 88 ? 5.625 1.951 7.726 1.00 94.75 88 LEU A O 1
ATOM 670 N N . PRO A 1 89 ? 6.874 0.332 6.756 1.00 93.12 89 PRO A N 1
ATOM 671 C CA . PRO A 1 89 ? 8.116 0.782 7.356 1.00 93.12 89 PRO A CA 1
ATOM 672 C C . PRO A 1 89 ? 8.481 2.171 6.832 1.00 93.12 89 PRO A C 1
ATOM 674 O O . PRO A 1 89 ? 8.258 2.496 5.666 1.00 93.12 89 PRO A O 1
ATOM 677 N N . GLY A 1 90 ? 9.051 2.986 7.714 1.00 94.00 90 GLY A N 1
ATOM 678 C CA . GLY A 1 90 ? 9.695 4.225 7.304 1.00 94.00 90 GLY A CA 1
ATOM 679 C C . GLY A 1 90 ? 11.091 3.964 6.742 1.00 94.00 90 GLY A C 1
ATOM 680 O O . GLY A 1 90 ? 11.679 2.909 6.982 1.00 94.00 90 GLY A O 1
ATOM 681 N N . GLY A 1 91 ? 11.631 4.947 6.031 1.00 93.94 91 GLY A N 1
ATOM 682 C CA . GLY A 1 91 ? 12.980 4.920 5.479 1.00 93.94 91 GLY A CA 1
ATOM 683 C C . GLY A 1 91 ? 13.039 5.402 4.036 1.00 93.94 91 GLY A C 1
ATOM 684 O O . GLY A 1 91 ? 12.113 6.033 3.528 1.00 93.94 91 GLY A O 1
ATOM 685 N N . HIS A 1 92 ? 14.159 5.098 3.385 1.00 93.06 92 HIS A N 1
ATOM 686 C CA . HIS A 1 92 ? 14.367 5.406 1.978 1.00 93.06 92 HIS A CA 1
ATOM 687 C C . HIS A 1 92 ? 13.668 4.366 1.106 1.00 93.06 92 HIS A C 1
ATOM 689 O O . HIS A 1 92 ? 13.916 3.168 1.232 1.00 93.06 92 HIS A O 1
ATOM 695 N N . VAL A 1 93 ? 12.815 4.839 0.206 1.00 93.12 93 VAL A N 1
ATOM 696 C CA . VAL A 1 93 ? 12.088 4.016 -0.757 1.00 93.12 93 VAL A CA 1
ATOM 697 C C . VAL A 1 93 ? 12.380 4.508 -2.167 1.00 93.12 93 VAL A C 1
ATOM 699 O O . VAL A 1 93 ? 12.327 5.706 -2.442 1.00 93.12 93 VAL A O 1
ATOM 702 N N . ALA A 1 94 ? 12.683 3.585 -3.076 1.00 94.50 94 ALA A N 1
ATOM 703 C CA . ALA A 1 94 ? 12.684 3.889 -4.498 1.00 94.50 94 ALA A CA 1
ATOM 704 C C . ALA A 1 94 ? 11.232 3.899 -4.992 1.00 94.50 94 ALA A C 1
ATOM 706 O O . ALA A 1 94 ? 10.467 2.975 -4.711 1.00 94.50 94 ALA A O 1
ATOM 707 N N . THR A 1 95 ? 10.850 4.925 -5.745 1.00 94.75 95 THR A N 1
ATOM 708 C CA . THR A 1 95 ? 9.489 5.090 -6.262 1.00 94.75 95 THR A CA 1
ATOM 709 C C . THR A 1 95 ? 9.495 5.420 -7.746 1.00 94.75 95 THR A C 1
ATOM 711 O O . THR A 1 95 ? 10.435 6.025 -8.259 1.00 94.75 95 THR A O 1
ATOM 714 N N . VAL A 1 96 ? 8.429 5.017 -8.434 1.00 95.75 96 VAL A N 1
ATOM 715 C CA . VAL A 1 96 ? 8.154 5.360 -9.830 1.00 95.75 96 VAL A CA 1
ATOM 716 C C . VAL A 1 96 ? 6.652 5.563 -9.997 1.00 95.75 96 VAL A C 1
ATOM 718 O O . VAL A 1 96 ? 5.855 4.820 -9.423 1.00 95.75 96 VAL A O 1
ATOM 721 N N . LEU A 1 97 ? 6.252 6.556 -10.791 1.00 94.94 97 LEU A N 1
ATOM 722 C CA . LEU A 1 97 ? 4.851 6.762 -11.148 1.00 94.94 97 LEU A CA 1
ATOM 723 C C . LEU A 1 97 ? 4.544 6.101 -12.497 1.00 94.94 97 LEU A C 1
ATOM 725 O O . LEU A 1 97 ? 5.093 6.486 -13.530 1.00 94.94 97 LEU A O 1
ATOM 729 N N . HIS A 1 98 ? 3.621 5.141 -12.492 1.00 93.75 98 HIS A N 1
ATOM 730 C CA . HIS A 1 98 ? 3.007 4.607 -13.704 1.00 93.75 98 HIS A CA 1
ATOM 731 C C . HIS A 1 98 ? 1.627 5.238 -13.906 1.00 93.75 98 HIS A C 1
ATOM 733 O O . HIS A 1 98 ? 0.762 5.136 -13.038 1.00 93.75 98 HIS A O 1
ATOM 739 N N . VAL A 1 99 ? 1.412 5.869 -15.062 1.00 93.56 99 VAL A N 1
ATOM 740 C CA . VAL A 1 99 ? 0.105 6.398 -15.473 1.00 93.56 99 VAL A CA 1
ATOM 741 C C . VAL A 1 99 ? -0.342 5.636 -16.710 1.00 93.56 99 VAL A C 1
ATOM 743 O O . VAL A 1 99 ? 0.208 5.828 -17.793 1.00 93.56 99 VAL A O 1
ATOM 746 N N . GLY A 1 100 ? -1.325 4.758 -16.544 1.00 90.69 100 GLY A N 1
ATOM 747 C CA . GLY A 1 100 ? -1.799 3.898 -17.618 1.00 90.69 100 GLY A CA 1
ATOM 748 C C . GLY A 1 100 ? -2.545 2.667 -17.107 1.00 90.69 100 GLY A C 1
ATOM 749 O O . GLY A 1 100 ? -2.826 2.558 -15.910 1.00 90.69 100 GLY A O 1
ATOM 750 N N . PRO A 1 101 ? -2.901 1.750 -18.019 1.00 88.50 101 PRO A N 1
ATOM 751 C CA . PRO A 1 101 ? -3.517 0.477 -17.674 1.00 88.50 101 PRO A CA 1
ATOM 752 C C . PRO A 1 101 ? -2.622 -0.352 -16.749 1.00 88.50 101 PRO A C 1
ATOM 754 O O . PRO A 1 101 ? -1.441 -0.536 -17.026 1.00 88.50 101 PRO A O 1
ATOM 757 N N . TYR A 1 102 ? -3.199 -0.928 -15.694 1.00 83.56 102 TYR A N 1
ATOM 758 C CA . TYR A 1 102 ? -2.447 -1.727 -14.720 1.00 83.56 102 TYR A CA 1
ATOM 759 C C . TYR A 1 102 ? -1.695 -2.910 -15.353 1.00 83.56 102 TYR A C 1
ATOM 761 O O . TYR A 1 102 ? -0.573 -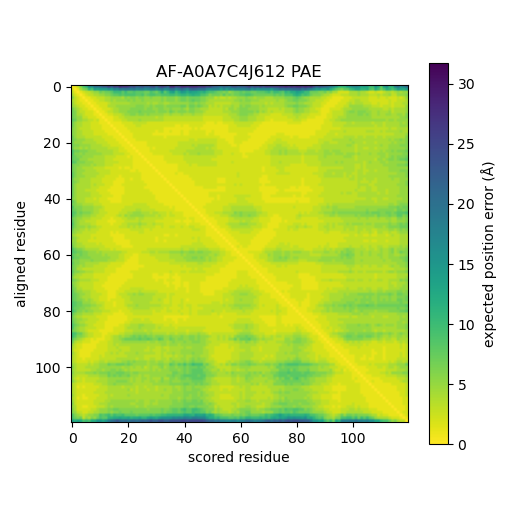3.214 -14.970 1.00 83.56 102 TYR A O 1
ATOM 769 N N . ASN A 1 103 ? -2.259 -3.543 -16.386 1.00 83.19 103 ASN A N 1
ATOM 770 C CA . ASN A 1 103 ? -1.596 -4.632 -17.112 1.00 83.19 103 ASN A CA 1
ATOM 771 C C . ASN A 1 103 ? -0.347 -4.189 -17.905 1.00 83.19 103 ASN A C 1
ATOM 773 O O . ASN A 1 103 ? 0.418 -5.038 -18.352 1.00 83.19 103 ASN A O 1
ATOM 777 N N . ALA A 1 104 ? -0.122 -2.883 -18.065 1.00 88.50 104 ALA A N 1
ATOM 778 C CA . ALA A 1 104 ? 1.062 -2.301 -18.690 1.00 88.50 104 ALA A CA 1
ATOM 779 C C . ALA A 1 104 ? 2.089 -1.786 -17.660 1.00 88.50 104 ALA A C 1
ATOM 781 O O . ALA A 1 104 ? 3.024 -1.073 -18.031 1.00 88.50 104 ALA A O 1
ATOM 782 N N . VAL A 1 105 ? 1.944 -2.140 -16.375 1.00 90.00 105 VAL A N 1
ATOM 783 C CA . VAL A 1 105 ? 2.836 -1.692 -15.289 1.00 90.00 105 VAL A CA 1
ATOM 784 C C . VAL A 1 105 ? 4.218 -2.359 -15.312 1.00 90.00 105 VAL A C 1
ATOM 786 O O . VAL A 1 105 ? 5.158 -1.824 -14.731 1.00 90.00 105 VAL A O 1
ATOM 789 N N . GLY A 1 106 ? 4.379 -3.494 -16.004 1.00 89.75 106 GLY A N 1
ATOM 790 C CA . GLY A 1 106 ? 5.626 -4.280 -16.034 1.00 89.75 106 GLY A CA 1
ATOM 791 C C . GLY A 1 106 ? 6.894 -3.452 -16.308 1.00 89.75 106 GLY A C 1
ATOM 792 O O . GLY A 1 106 ? 7.802 -3.459 -15.477 1.00 89.75 106 GLY A O 1
ATOM 793 N N . PRO A 1 107 ? 6.937 -2.637 -17.3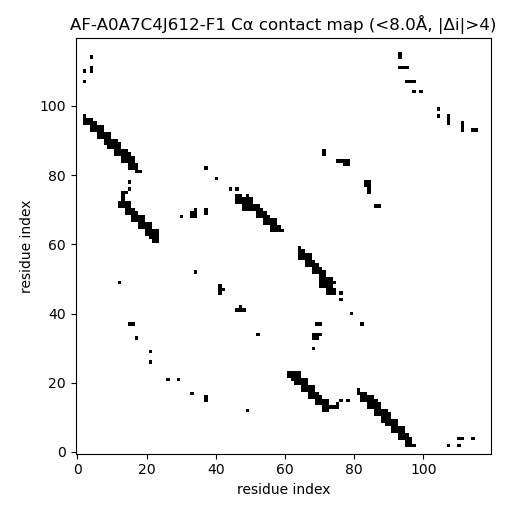79 1.00 93.75 107 PRO A N 1
ATOM 794 C CA . PRO A 1 107 ? 8.076 -1.761 -17.660 1.00 93.75 107 PRO A CA 1
ATOM 795 C C . PRO A 1 107 ? 8.411 -0.745 -16.548 1.00 93.75 107 PRO A C 1
ATOM 797 O O . PRO A 1 107 ? 9.550 -0.292 -16.460 1.00 93.75 107 PRO A O 1
ATOM 800 N N . ALA A 1 108 ? 7.444 -0.364 -15.700 1.00 94.31 108 ALA A N 1
ATOM 801 C CA . ALA A 1 108 ? 7.700 0.509 -14.549 1.00 94.31 108 ALA A CA 1
ATOM 802 C C . ALA A 1 108 ? 8.466 -0.238 -13.452 1.00 94.31 108 ALA A C 1
ATOM 804 O O . ALA A 1 108 ? 9.421 0.303 -12.896 1.00 94.31 108 ALA A O 1
ATOM 805 N N . TYR A 1 109 ? 8.081 -1.490 -13.182 1.00 92.06 109 TYR A N 1
ATOM 806 C CA . TYR A 1 109 ? 8.808 -2.361 -12.260 1.00 92.06 109 TYR A CA 1
ATOM 807 C C . TYR A 1 109 ? 10.234 -2.615 -12.745 1.00 92.06 109 TYR A C 1
ATOM 809 O O . TYR A 1 109 ? 11.162 -2.463 -11.962 1.00 92.06 109 TYR A O 1
ATOM 817 N N . GLU A 1 110 ? 10.430 -2.911 -14.033 1.00 92.38 110 GLU A N 1
ATOM 818 C CA . GLU A 1 110 ? 11.770 -3.099 -14.610 1.00 92.38 110 GLU A CA 1
ATOM 819 C C . GLU A 1 110 ? 12.663 -1.866 -14.405 1.00 92.38 110 GLU A C 1
ATOM 821 O O . GLU A 1 110 ? 13.806 -1.986 -13.955 1.00 92.38 110 GLU A O 1
ATOM 826 N N . ALA A 1 111 ? 12.132 -0.669 -14.684 1.00 94.25 111 ALA A N 1
ATOM 827 C CA . ALA A 1 111 ? 12.851 0.584 -14.475 1.00 94.25 111 ALA A CA 1
ATOM 828 C C . ALA A 1 111 ? 13.198 0.810 -12.995 1.00 94.25 111 ALA A C 1
ATOM 830 O O . ALA A 1 111 ? 14.329 1.185 -12.683 1.00 94.25 111 ALA A O 1
ATOM 831 N N . LEU A 1 112 ? 12.253 0.539 -12.089 1.00 94.81 112 LEU A N 1
ATOM 832 C CA . LEU A 1 112 ? 12.444 0.705 -10.652 1.00 94.81 112 LEU A CA 1
ATOM 833 C C . LEU A 1 112 ? 13.469 -0.282 -10.086 1.00 94.81 112 LEU A C 1
ATOM 835 O O . LEU A 1 112 ? 14.344 0.122 -9.325 1.00 94.81 112 LEU A O 1
ATOM 839 N N . THR A 1 113 ? 13.398 -1.559 -10.475 1.00 91.69 113 THR A N 1
ATOM 840 C CA . THR A 1 113 ? 14.356 -2.591 -10.059 1.00 91.69 113 THR A CA 1
ATOM 841 C C . THR A 1 113 ? 15.762 -2.243 -10.528 1.00 91.69 113 THR A C 1
ATOM 843 O O . THR A 1 113 ? 16.705 -2.339 -9.744 1.00 91.69 113 THR A O 1
ATOM 846 N N . LYS A 1 114 ? 15.909 -1.780 -11.777 1.00 93.06 114 LYS A N 1
ATOM 847 C CA . LYS A 1 114 ? 17.198 -1.305 -12.284 1.00 93.06 114 LYS A CA 1
ATOM 848 C C . LYS A 1 114 ? 17.714 -0.114 -11.473 1.00 93.06 114 LYS A C 1
ATOM 850 O O . LYS A 1 114 ? 18.866 -0.115 -11.058 1.00 93.06 114 LYS A O 1
ATOM 855 N N . TYR A 1 115 ? 16.865 0.883 -11.233 1.00 93.31 115 TYR A N 1
ATOM 856 C CA . TYR A 1 115 ? 17.241 2.080 -10.485 1.00 93.31 115 TYR A CA 1
ATOM 857 C C . TYR A 1 115 ? 17.685 1.757 -9.053 1.00 93.31 115 TYR A C 1
ATOM 859 O O . TYR A 1 115 ? 18.719 2.254 -8.613 1.00 93.31 115 TYR A O 1
ATOM 867 N N . ALA A 1 116 ? 16.943 0.888 -8.360 1.00 90.00 116 ALA A N 1
ATOM 868 C CA . ALA A 1 116 ? 17.272 0.434 -7.013 1.00 90.00 116 ALA A CA 1
ATOM 869 C C . ALA A 1 116 ? 18.598 -0.344 -6.961 1.00 90.00 116 ALA A C 1
ATOM 871 O O . ALA A 1 116 ? 19.358 -0.165 -6.018 1.00 90.00 116 ALA A O 1
ATOM 872 N N . ALA A 1 117 ? 18.903 -1.163 -7.975 1.00 89.44 117 ALA A N 1
ATOM 873 C CA . ALA A 1 117 ? 20.186 -1.862 -8.060 1.00 89.44 117 ALA A CA 1
ATOM 874 C C . ALA A 1 117 ? 21.370 -0.906 -8.301 1.00 89.44 117 ALA A C 1
ATOM 876 O O . ALA A 1 117 ? 22.453 -1.134 -7.773 1.00 89.44 117 ALA A O 1
ATOM 877 N N . ASP A 1 118 ? 21.161 0.164 -9.075 1.00 89.31 118 ASP A N 1
ATOM 878 C CA . ASP A 1 118 ? 22.205 1.142 -9.411 1.00 89.31 118 ASP A CA 1
ATOM 879 C C . ASP A 1 118 ? 22.478 2.155 -8.263 1.00 89.31 118 ASP A C 1
ATOM 881 O O . ASP A 1 118 ? 23.494 2.848 -8.299 1.00 89.31 118 ASP A O 1
ATOM 885 N N . HIS A 1 119 ? 21.591 2.260 -7.260 1.00 82.25 119 HIS A N 1
ATOM 886 C CA . HIS A 1 119 ? 21.660 3.242 -6.154 1.00 82.25 119 HIS A CA 1
ATOM 887 C C . HIS A 1 119 ? 21.593 2.607 -4.747 1.00 82.25 119 HIS A C 1
ATOM 889 O O . HIS A 1 119 ? 21.292 3.307 -3.775 1.00 82.25 119 HIS A O 1
ATOM 895 N N . GLY A 1 120 ? 21.816 1.293 -4.654 1.00 62.25 120 GLY A N 1
ATOM 896 C CA . GLY A 1 120 ? 21.840 0.520 -3.405 1.00 62.25 120 GLY A CA 1
ATOM 897 C C . GLY A 1 120 ? 23.212 0.440 -2.751 1.00 62.25 120 GLY A C 1
ATOM 898 O O . GLY A 1 120 ? 24.229 0.539 -3.474 1.00 62.25 120 GLY A O 1
#

Mean predicted aligned error: 3.69 Å

pLDDT: mean 94.11, std 5.6, range [58.34, 98.56]

Radius of gyration: 15.33 Å; Cα contacts (8 Å, |Δi|>4): 204; chains: 1; bounding box: 40×28×38 Å

Sequence (120 aa):
MNYQCEIKEQAAQPTLSIRTRAAVQDLPQVMGQVFGEIAQYVERAGGQFGGAPFAAYYNMDMQDLDLEIGFPVAAPLPGEGRIRPGALPGGHVATVLHVGPYNAVGPAYEALTKYAADHG